Protein AF-0000000086681205 (afdb_homodimer)

InterPro domains:
  IPR000792 Transcription regulator LuxR, C-terminal [PF00196] (19-74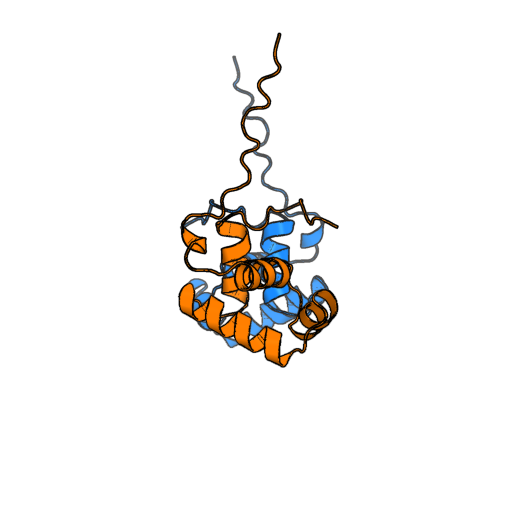)
  IPR000792 Transcription regulator LuxR, C-terminal [PR00038] (20-34)
  IPR000792 Transcription regulator LuxR, C-terminal [PR00038] (34-50)
  IPR000792 Transcription regulator LuxR, C-terminal [PR00038] (50-62)
  IPR000792 Transcription regulator LuxR, C-terminal [PS00622] (34-61)
  IPR000792 Transcription regulator LuxR, C-terminal [PS50043] (13-78)
  IPR000792 Transcription regulator LuxR, C-terminal [SM00421] (17-74)
  IPR000792 Transcription regulator LuxR, C-terminal [cd06170] (20-74)
  IPR016032 Signal transduction response regulator, C-terminal effector [SSF46894] (9-80)
  IPR036388 Winged helix-like DNA-binding domain superfamily [G3DSA:1.10.10.10] (11-82)

Organism: NCBI:txid175570

Foldseek 3Di:
DPPCPPPPVPLPQQPLQVVADPVLLVLLLVLLVVDDLCRVCVVVVHDSVVSVVSPVVSCVSNVHDDSVVSNVSCDVRPVDDPPCPPD/DPPCPPPPCPLPQQPLQVVADPVLLVLLLVLLVVDDLCRVCVVVVHDSVVSVVSPVVSCVSNVHDDSVVSNVSCDVRPVDDPPCPPD

Structure (mmCIF, N/CA/C/O backbone):
data_AF-0000000086681205-model_v1
#
loop_
_entity.id
_entity.type
_entity.pdbx_description
1 polymer 'HTH luxR-type domain-containing protein'
#
loop_
_atom_site.group_PDB
_atom_site.id
_atom_site.type_symbol
_atom_site.label_atom_id
_atom_site.label_alt_id
_atom_site.label_comp_id
_atom_site.label_asym_id
_atom_site.label_entity_id
_atom_site.label_seq_id
_atom_site.pdbx_PDB_ins_code
_atom_site.Cartn_x
_atom_site.Cartn_y
_atom_site.Cartn_z
_atom_site.occupancy
_atom_site.B_iso_or_equiv
_atom_site.auth_seq_id
_atom_site.auth_comp_id
_atom_site.auth_asym_id
_atom_site.auth_atom_id
_atom_site.pdbx_PDB_model_num
ATOM 1 N N . MET A 1 1 ? -36.656 26.75 1.679 1 37.28 1 MET A N 1
ATOM 2 C CA . MET A 1 1 ? -36.25 25.375 1.953 1 37.28 1 MET A CA 1
ATOM 3 C C . MET A 1 1 ? -34.75 25.219 1.805 1 37.28 1 MET A C 1
ATOM 5 O O . MET A 1 1 ? -34.219 25.172 0.687 1 37.28 1 MET A O 1
ATOM 9 N N . ARG A 1 2 ? -33.938 25.828 2.676 1 36.62 2 ARG A N 1
ATOM 10 C CA . ARG A 1 2 ? -32.469 26 2.643 1 36.62 2 ARG A CA 1
ATOM 11 C C . ARG A 1 2 ? -31.766 24.656 2.752 1 36.62 2 ARG A C 1
ATOM 13 O O . ARG A 1 2 ? -31.984 23.922 3.709 1 36.62 2 ARG A O 1
ATOM 20 N N . VAL A 1 3 ? -31.578 24.078 1.599 1 41.12 3 VAL A N 1
ATOM 21 C CA . VAL A 1 3 ? -30.781 22.844 1.523 1 41.12 3 VAL A CA 1
ATOM 22 C C . VAL A 1 3 ? -29.531 22.984 2.395 1 41.12 3 VAL A C 1
ATOM 24 O O . VAL A 1 3 ? -28.672 23.828 2.129 1 41.12 3 VAL A O 1
ATOM 27 N N . LEU A 1 4 ? -29.703 22.922 3.697 1 36.69 4 LEU A N 1
ATOM 28 C CA . LEU A 1 4 ? -28.547 22.859 4.598 1 36.69 4 LEU A CA 1
ATOM 29 C C . LEU A 1 4 ? -27.5 21.891 4.062 1 36.69 4 LEU A C 1
ATOM 31 O O . LEU A 1 4 ? -27.781 20.703 3.879 1 36.69 4 LEU A O 1
ATOM 35 N N . SER A 1 5 ? -26.859 22.297 2.973 1 39.12 5 SER A N 1
ATOM 36 C CA . SER A 1 5 ? -25.656 21.531 2.646 1 39.12 5 SER A CA 1
ATOM 37 C C . SER A 1 5 ? -24.906 21.141 3.908 1 39.12 5 SER A C 1
ATOM 39 O O . SER A 1 5 ? -24.5 21.984 4.699 1 39.12 5 SER A O 1
ATOM 41 N N . GLY A 1 6 ? -25.375 20.203 4.645 1 38.72 6 GLY A N 1
ATOM 42 C CA . GLY A 1 6 ? -24.609 19.719 5.781 1 38.72 6 GLY A CA 1
ATOM 43 C C . GLY A 1 6 ? -23.109 19.797 5.559 1 38.72 6 GLY A C 1
ATOM 44 O O . GLY A 1 6 ? -22.656 19.969 4.426 1 38.72 6 GLY A O 1
ATOM 45 N N . PRO A 1 7 ? -22.375 20.406 6.492 1 37.75 7 PRO A N 1
ATOM 46 C CA . PRO A 1 7 ? -20.922 20.531 6.352 1 37.75 7 PRO A CA 1
ATOM 47 C C . PRO A 1 7 ? -20.312 19.359 5.562 1 37.75 7 PRO A C 1
ATOM 49 O O . PRO A 1 7 ? -20.766 18.219 5.688 1 37.75 7 PRO A O 1
ATOM 52 N N . ARG A 1 8 ? -20.25 19.453 4.32 1 36.38 8 ARG A N 1
ATOM 53 C CA . ARG A 1 8 ? -19.359 18.531 3.643 1 36.38 8 ARG A CA 1
ATOM 54 C C . ARG A 1 8 ? -18.281 18 4.594 1 36.38 8 ARG A C 1
ATOM 56 O O . ARG A 1 8 ? -17.688 18.781 5.348 1 36.38 8 ARG A O 1
ATOM 63 N N . ARG A 1 9 ? -18.562 17 5.387 1 36.78 9 ARG A N 1
ATOM 64 C CA . ARG A 1 9 ? -17.5 16.344 6.152 1 36.78 9 ARG A CA 1
ATOM 65 C C . ARG A 1 9 ? -16.156 16.516 5.477 1 36.78 9 ARG A C 1
ATOM 67 O O . ARG A 1 9 ? -15.906 15.953 4.41 1 36.78 9 ARG A O 1
ATOM 74 N N . ARG A 1 10 ? -15.758 17.688 5.051 1 37.44 10 ARG A N 1
ATOM 75 C CA . ARG A 1 10 ? -14.32 17.781 4.805 1 37.44 10 ARG A CA 1
ATOM 76 C C . ARG A 1 10 ? -13.57 16.641 5.473 1 37.44 10 ARG A C 1
ATOM 78 O O . ARG A 1 10 ? -13.75 16.375 6.668 1 37.44 10 ARG A O 1
ATOM 85 N N . GLY A 1 11 ? -13.594 15.508 4.922 1 41.28 11 GLY A N 1
ATOM 86 C CA . GLY A 1 11 ? -12.914 14.352 5.496 1 41.28 11 GLY A CA 1
ATOM 87 C C . GLY A 1 11 ? -11.82 14.734 6.477 1 41.28 11 GLY A C 1
ATOM 88 O O . GLY A 1 11 ? -10.758 15.219 6.074 1 41.28 11 GLY A O 1
ATOM 89 N N . SER A 1 12 ? -12.117 15.445 7.422 1 46.88 12 SER A N 1
ATOM 90 C CA . SER A 1 12 ? -11.164 15.688 8.5 1 46.88 12 SER A CA 1
ATOM 91 C C . SER A 1 12 ? -10.109 14.594 8.562 1 46.88 12 SER A C 1
ATOM 93 O O . SER A 1 12 ? -10.438 13.406 8.516 1 46.88 12 SER A O 1
ATOM 95 N N . ALA A 1 13 ? -8.898 14.984 7.988 1 56.09 13 ALA A N 1
ATOM 96 C CA . ALA A 1 13 ? -7.82 14.031 8.219 1 56.09 13 ALA A CA 1
ATOM 97 C C . ALA A 1 13 ? -8.008 13.289 9.539 1 56.09 13 ALA A C 1
ATOM 99 O O . ALA A 1 13 ? -8.367 13.898 10.547 1 56.09 13 ALA A O 1
ATOM 100 N N . ALA A 1 14 ? -8.164 12.07 9.477 1 71.88 14 ALA A N 1
ATOM 101 C CA . ALA A 1 14 ? -8.219 11.219 10.664 1 71.88 14 ALA A CA 1
ATOM 102 C C . ALA A 1 14 ? -7.266 11.719 11.742 1 71.88 14 ALA A C 1
ATOM 104 O O . ALA A 1 14 ? -6.188 12.234 11.438 1 71.88 14 ALA A O 1
ATOM 105 N N . PRO A 1 15 ? -7.754 12.016 12.891 1 78.62 15 PRO A N 1
ATOM 106 C CA . PRO A 1 15 ? -6.871 12.422 13.984 1 78.62 15 PRO A CA 1
ATOM 107 C C . PRO A 1 15 ? -5.496 11.766 13.922 1 78.62 15 PRO A C 1
ATOM 109 O O . PRO A 1 15 ? -4.508 12.344 14.375 1 78.62 15 PRO A O 1
ATOM 112 N N . GLU A 1 16 ? -5.406 10.695 13.273 1 86.81 16 GLU A N 1
ATOM 113 C CA . GLU A 1 16 ? -4.164 9.945 13.141 1 86.81 16 GLU A CA 1
ATOM 114 C C . GLU A 1 16 ? -3.145 10.703 12.297 1 86.81 16 GLU A C 1
ATOM 116 O O . GLU A 1 16 ? -1.938 10.477 12.414 1 86.81 16 GLU A O 1
ATOM 121 N N . LEU A 1 17 ? -3.672 11.672 11.477 1 93.19 17 LEU A N 1
ATOM 122 C CA . LEU A 1 17 ? -2.764 12.383 10.578 1 93.19 17 LEU A CA 1
ATOM 123 C C . LEU A 1 17 ? -2.426 13.766 11.125 1 93.19 17 LEU A C 1
ATOM 125 O O . LEU A 1 17 ? -1.692 14.523 10.484 1 93.19 17 LEU A O 1
ATOM 129 N N . ALA A 1 18 ? -2.857 14.055 12.258 1 90.75 18 ALA A N 1
ATOM 130 C CA . ALA A 1 18 ? -2.711 15.367 12.883 1 90.75 18 ALA A CA 1
ATOM 131 C C . ALA A 1 18 ? -1.24 15.758 12.992 1 90.75 18 ALA A C 1
ATOM 133 O O . ALA A 1 18 ? -0.885 16.922 12.781 1 90.75 18 ALA A O 1
ATOM 134 N N . PRO A 1 19 ? -0.377 14.898 13.227 1 94.38 19 PRO A N 1
ATOM 135 C CA . PRO A 1 19 ? 1.033 15.266 13.375 1 94.38 19 PRO A CA 1
ATOM 136 C C . PRO A 1 19 ? 1.675 15.688 12.055 1 94.38 19 PRO A C 1
ATOM 138 O O . PRO A 1 19 ? 2.768 16.266 12.055 1 94.38 19 PRO A O 1
ATOM 141 N N . LEU A 1 20 ? 1.059 15.469 10.977 1 97 20 LEU A N 1
ATOM 142 C CA . LEU A 1 20 ? 1.678 15.719 9.68 1 97 20 LEU A CA 1
ATOM 143 C C . LEU A 1 20 ? 1.502 17.172 9.258 1 97 20 LEU A C 1
ATOM 145 O O . LEU A 1 20 ? 0.446 17.766 9.484 1 97 20 LEU A O 1
ATOM 149 N N . THR A 1 21 ? 2.533 17.703 8.609 1 96.75 21 THR A N 1
ATOM 150 C CA . THR A 1 21 ? 2.408 19 7.938 1 96.75 21 THR A CA 1
ATOM 151 C C . THR A 1 21 ? 1.584 18.859 6.66 1 96.75 21 THR A C 1
ATOM 153 O O . THR A 1 21 ? 1.262 17.75 6.234 1 96.75 21 THR A O 1
ATOM 156 N N . ALA A 1 22 ? 1.315 20 6.074 1 95.88 22 ALA A N 1
ATOM 157 C CA . ALA A 1 22 ? 0.572 20 4.816 1 95.88 22 ALA A CA 1
ATOM 158 C C . ALA A 1 22 ? 1.343 19.281 3.719 1 95.88 22 ALA A C 1
ATOM 160 O O . ALA A 1 22 ? 0.76 18.516 2.943 1 95.88 22 ALA A O 1
ATOM 161 N N . ARG A 1 23 ? 2.635 19.484 3.654 1 97.19 23 ARG A N 1
ATOM 162 C CA . ARG A 1 23 ? 3.463 18.859 2.629 1 97.19 23 ARG A CA 1
ATOM 163 C C . ARG A 1 23 ? 3.566 17.359 2.852 1 97.19 23 ARG A C 1
ATOM 165 O O . ARG A 1 23 ? 3.523 16.578 1.896 1 97.19 23 ARG A O 1
ATOM 172 N N . GLU A 1 24 ? 3.729 16.938 4.07 1 97.56 24 GLU A N 1
ATOM 173 C CA . GLU A 1 24 ? 3.789 15.516 4.406 1 97.56 24 GLU A CA 1
ATOM 174 C C . GLU A 1 24 ? 2.48 14.812 4.062 1 97.56 24 GLU A C 1
ATOM 176 O O . GLU A 1 24 ? 2.49 13.68 3.578 1 97.56 24 GLU A O 1
ATOM 181 N N . THR A 1 25 ? 1.405 15.484 4.348 1 97 25 THR A N 1
ATOM 182 C CA . THR A 1 25 ? 0.099 14.938 4 1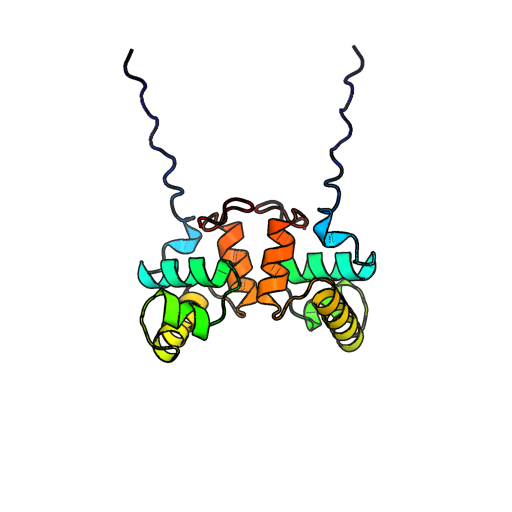 97 25 THR A CA 1
ATOM 183 C C . THR A 1 25 ? -0.034 14.781 2.488 1 97 25 THR A C 1
ATOM 185 O O . THR A 1 25 ? -0.557 13.773 2.008 1 97 25 THR A O 1
ATOM 188 N N . GLU A 1 26 ? 0.407 15.766 1.803 1 96.69 26 GLU A N 1
ATOM 189 C CA . GLU A 1 26 ? 0.401 15.703 0.344 1 96.69 26 GLU A CA 1
ATOM 190 C C . GLU A 1 26 ? 1.24 14.531 -0.164 1 96.69 26 GLU A C 1
ATOM 192 O O . GLU A 1 26 ? 0.82 13.805 -1.067 1 96.69 26 GLU A O 1
ATOM 197 N N . ILE A 1 27 ? 2.404 14.352 0.396 1 98 27 ILE A N 1
ATOM 198 C CA . ILE A 1 27 ? 3.291 13.25 0.021 1 98 27 ILE A CA 1
ATOM 199 C C . ILE A 1 27 ? 2.613 11.914 0.316 1 98 27 ILE A C 1
ATOM 201 O O . ILE A 1 27 ? 2.66 10.992 -0.502 1 98 27 ILE A O 1
ATOM 205 N N . LEU A 1 28 ? 2.006 11.836 1.482 1 97.5 28 LEU A N 1
ATOM 206 C CA . LEU A 1 28 ? 1.318 10.602 1.851 1 97.5 28 LEU A CA 1
ATOM 207 C C . LEU A 1 28 ? 0.211 10.281 0.853 1 97.5 28 LEU A C 1
ATOM 209 O O . LEU A 1 28 ? 0.032 9.125 0.473 1 97.5 28 LEU A O 1
ATOM 213 N N . ARG A 1 29 ? -0.504 11.281 0.44 1 96.56 29 ARG A N 1
ATOM 214 C CA . ARG A 1 29 ? -1.572 11.086 -0.535 1 96.56 29 ARG A CA 1
ATOM 215 C C . ARG A 1 29 ? -1.025 10.523 -1.844 1 96.56 29 ARG A C 1
ATOM 217 O O . ARG A 1 29 ? -1.585 9.578 -2.402 1 96.56 29 ARG A O 1
ATOM 224 N N . LEU A 1 30 ? 0.03 11.055 -2.314 1 96.62 30 LEU A N 1
ATOM 225 C CA . LEU A 1 30 ? 0.625 10.617 -3.572 1 96.62 30 LEU A CA 1
ATOM 226 C C . LEU A 1 30 ? 1.25 9.234 -3.426 1 96.62 30 LEU A C 1
ATOM 228 O O . LEU A 1 30 ? 1.104 8.383 -4.309 1 96.62 30 LEU A O 1
ATOM 232 N N . VAL A 1 31 ? 1.909 8.969 -2.336 1 96.12 31 VAL A N 1
ATOM 233 C CA . VAL A 1 31 ? 2.455 7.652 -2.035 1 96.12 31 VAL A CA 1
ATOM 234 C C . VAL A 1 31 ? 1.329 6.621 -2.002 1 96.12 31 VAL A C 1
ATOM 236 O O . VAL A 1 31 ? 1.488 5.5 -2.494 1 96.12 31 VAL A O 1
ATOM 239 N N . GLY A 1 32 ? 0.264 7.039 -1.428 1 95.62 32 GLY A N 1
ATOM 240 C CA . GLY A 1 32 ? -0.896 6.176 -1.274 1 95.62 32 GLY A CA 1
ATOM 241 C C . GLY A 1 32 ? -1.451 5.684 -2.596 1 95.62 32 GLY A C 1
ATOM 242 O O . GLY A 1 32 ? -2.193 4.699 -2.637 1 95.62 32 GLY A O 1
ATOM 243 N N . THR A 1 33 ? -1.106 6.383 -3.582 1 92.88 33 THR A N 1
ATOM 244 C CA . THR A 1 33 ? -1.582 5.957 -4.895 1 92.88 33 THR A CA 1
ATOM 245 C C . THR A 1 33 ? -0.558 5.055 -5.574 1 92.88 33 THR A C 1
ATOM 247 O O . THR A 1 33 ? -0.703 4.719 -6.754 1 92.88 33 THR A O 1
ATOM 250 N N . GLY A 1 34 ? 0.475 4.715 -4.875 1 95.81 34 GLY A N 1
ATOM 251 C CA . GLY A 1 34 ? 1.446 3.738 -5.344 1 95.81 34 GLY A CA 1
ATOM 252 C C . GLY A 1 34 ? 2.551 4.352 -6.184 1 95.81 34 GLY A C 1
ATOM 253 O O . GLY A 1 34 ? 3.318 3.635 -6.828 1 95.81 34 GLY A O 1
ATOM 254 N N . ARG A 1 35 ? 2.713 5.613 -6.195 1 96.06 35 ARG A N 1
ATOM 255 C CA . ARG A 1 35 ? 3.707 6.297 -7.02 1 96.06 35 ARG A CA 1
ATOM 256 C C . ARG A 1 35 ? 5.098 6.191 -6.395 1 96.06 35 ARG A C 1
ATOM 258 O O . ARG A 1 35 ? 5.238 6.223 -5.172 1 96.06 35 ARG A O 1
ATOM 265 N N . SER A 1 36 ? 6.082 6.148 -7.254 1 97.06 36 SER A N 1
ATOM 266 C CA . SER A 1 36 ? 7.469 6.137 -6.801 1 97.06 36 SER A CA 1
ATOM 267 C C . SER A 1 36 ? 7.918 7.523 -6.352 1 97.06 36 SER A C 1
ATOM 269 O O . SER A 1 36 ? 7.25 8.516 -6.637 1 97.06 36 SER A O 1
ATOM 271 N N . ASN A 1 37 ? 9.07 7.535 -5.668 1 97.75 37 ASN A N 1
ATOM 272 C CA . ASN A 1 37 ? 9.625 8.828 -5.285 1 97.75 37 ASN A CA 1
ATOM 273 C C . ASN A 1 37 ? 9.891 9.711 -6.504 1 97.75 37 ASN A C 1
ATOM 275 O O . ASN A 1 37 ? 9.656 10.922 -6.461 1 97.75 37 ASN A O 1
ATOM 279 N N . ALA A 1 38 ? 10.375 9.117 -7.543 1 98 38 ALA A N 1
ATOM 280 C CA . ALA A 1 38 ? 10.656 9.859 -8.773 1 98 38 ALA A CA 1
ATOM 281 C C . ALA A 1 38 ? 9.383 10.445 -9.367 1 98 38 ALA A C 1
ATOM 283 O O . ALA A 1 38 ? 9.359 11.609 -9.773 1 98 38 ALA A O 1
ATOM 284 N N . ALA A 1 39 ? 8.375 9.695 -9.43 1 97.88 39 ALA A N 1
ATOM 285 C CA . ALA A 1 39 ? 7.086 10.148 -9.953 1 97.88 39 ALA A CA 1
ATOM 286 C C . ALA A 1 39 ? 6.516 11.281 -9.102 1 97.88 39 ALA A C 1
ATOM 288 O O . ALA A 1 39 ? 6 12.266 -9.633 1 97.88 39 ALA A O 1
ATOM 289 N N . ILE A 1 40 ? 6.613 11.125 -7.82 1 98.12 40 ILE A N 1
ATOM 290 C CA . ILE A 1 40 ? 6.113 12.133 -6.895 1 98.12 40 ILE A CA 1
ATOM 291 C C . ILE A 1 40 ? 6.902 13.43 -7.07 1 98.12 40 ILE A C 1
ATOM 293 O O . ILE A 1 40 ? 6.324 14.523 -7.098 1 98.12 40 ILE A O 1
ATOM 297 N N . ALA A 1 41 ? 8.195 13.234 -7.176 1 98.75 41 ALA A N 1
ATOM 298 C CA . ALA A 1 41 ? 9.062 14.391 -7.383 1 98.75 41 ALA A CA 1
ATOM 299 C C . ALA A 1 41 ? 8.633 15.18 -8.617 1 98.75 41 ALA A C 1
ATOM 301 O O . ALA A 1 41 ? 8.555 16.406 -8.578 1 98.75 41 ALA A O 1
ATOM 302 N N . ARG A 1 42 ? 8.328 14.539 -9.648 1 98.38 42 ARG A N 1
ATOM 303 C CA . ARG A 1 42 ? 7.879 15.172 -10.883 1 98.38 42 ARG A CA 1
ATOM 304 C C . ARG A 1 42 ? 6.539 15.867 -10.688 1 98.38 42 ARG A C 1
ATOM 306 O O . ARG A 1 42 ? 6.34 16.984 -11.164 1 98.38 42 ARG A O 1
ATOM 313 N N . THR A 1 43 ? 5.688 15.25 -9.961 1 97.44 43 THR A N 1
ATOM 314 C CA . THR A 1 43 ? 4.348 15.773 -9.727 1 97.44 43 THR A CA 1
ATOM 315 C C . THR A 1 43 ? 4.41 17.062 -8.914 1 97.44 43 THR A C 1
ATOM 317 O O . THR A 1 43 ? 3.654 18 -9.18 1 97.44 43 THR A O 1
ATOM 320 N N . LEU A 1 44 ? 5.277 17.125 -7.953 1 97.75 44 LEU A N 1
ATOM 321 C CA . LEU A 1 44 ? 5.336 18.234 -7.012 1 97.75 44 LEU A CA 1
ATOM 322 C C . LEU A 1 44 ? 6.383 19.25 -7.445 1 97.75 44 LEU A C 1
ATOM 324 O O . LEU A 1 44 ? 6.543 20.297 -6.805 1 97.75 44 LEU A O 1
ATOM 328 N N . PHE A 1 45 ? 7.105 18.953 -8.516 1 98.38 45 PHE A N 1
ATOM 329 C CA . PHE A 1 45 ? 8.156 19.812 -9.031 1 98.38 45 PHE A CA 1
ATOM 330 C C . PHE A 1 45 ? 9.227 20.047 -7.973 1 98.38 45 PHE A C 1
ATOM 332 O O . PHE A 1 45 ? 9.602 21.188 -7.707 1 98.38 45 PHE A O 1
ATOM 339 N N . VAL A 1 46 ? 9.672 19.016 -7.312 1 98.44 46 VAL A N 1
ATOM 340 C CA . VAL A 1 46 ? 10.766 19 -6.348 1 98.44 46 VAL A CA 1
ATOM 341 C C . VAL A 1 46 ? 11.734 17.859 -6.676 1 98.44 46 VAL A C 1
ATOM 343 O O . VAL A 1 46 ? 11.508 17.109 -7.625 1 98.44 46 VAL A O 1
ATOM 346 N N . SER A 1 47 ? 12.82 17.844 -5.957 1 98.62 47 SER A N 1
ATOM 347 C CA . SER A 1 47 ? 13.789 16.766 -6.18 1 98.62 47 SER A CA 1
ATOM 348 C C . SER A 1 47 ? 13.352 15.484 -5.484 1 98.62 47 SER A C 1
ATOM 350 O O . SER A 1 47 ? 12.57 15.516 -4.527 1 98.62 47 SER A O 1
ATOM 352 N N . GLU A 1 48 ? 13.867 14.352 -5.949 1 98.5 48 GLU A N 1
ATOM 353 C CA . GLU A 1 48 ? 13.625 13.078 -5.277 1 98.5 48 GLU A CA 1
ATOM 354 C C . GLU A 1 48 ? 14.141 13.109 -3.84 1 98.5 48 GLU A C 1
ATOM 356 O O . GLU A 1 48 ? 13.555 12.484 -2.953 1 98.5 48 GLU A O 1
ATOM 361 N N . ALA A 1 49 ? 15.266 13.789 -3.668 1 98.44 49 ALA A N 1
ATOM 362 C CA . ALA A 1 49 ? 15.828 13.922 -2.326 1 98.44 49 ALA A CA 1
ATOM 363 C C . ALA A 1 49 ? 14.844 14.609 -1.382 1 98.44 49 ALA A C 1
ATOM 365 O O . ALA A 1 49 ? 14.719 14.219 -0.218 1 98.44 49 ALA A O 1
ATOM 366 N N . THR A 1 50 ? 14.211 15.586 -1.859 1 98.5 50 THR A N 1
ATOM 367 C CA . THR A 1 50 ? 13.203 16.281 -1.071 1 98.5 50 THR A CA 1
ATOM 368 C C . THR A 1 50 ? 12.047 15.352 -0.715 1 98.5 50 THR A C 1
ATOM 370 O O . THR A 1 50 ? 11.594 15.32 0.431 1 98.5 50 THR A O 1
ATOM 373 N N . VAL A 1 51 ? 11.633 14.648 -1.664 1 98.56 51 VAL A N 1
ATOM 374 C CA . VAL A 1 51 ? 10.555 13.695 -1.425 1 98.56 51 VAL A CA 1
ATOM 375 C C . VAL A 1 51 ? 10.984 12.695 -0.347 1 98.56 51 VAL A C 1
ATOM 377 O O . VAL A 1 51 ? 10.227 12.422 0.584 1 98.56 51 VAL A O 1
ATOM 380 N N . LYS A 1 52 ? 12.133 12.117 -0.469 1 98.25 52 LYS A N 1
ATOM 381 C CA . LYS A 1 52 ? 12.641 11.141 0.487 1 98.25 52 LYS A CA 1
ATOM 382 C C . LYS A 1 52 ? 12.672 11.711 1.9 1 98.25 52 LYS A C 1
ATOM 384 O O . LYS A 1 52 ? 12.336 11.023 2.865 1 98.25 52 LYS A O 1
ATOM 389 N N . THR A 1 53 ? 13.047 12.898 1.939 1 98.38 53 THR A N 1
ATOM 390 C CA . THR A 1 53 ? 13.109 13.562 3.236 1 98.38 53 THR A CA 1
ATOM 391 C C . THR A 1 53 ? 11.719 13.648 3.865 1 98.38 53 THR A C 1
ATOM 393 O O . THR A 1 53 ? 11.539 13.289 5.027 1 98.38 53 THR A O 1
ATOM 396 N N . HIS A 1 54 ? 10.734 14.148 3.143 1 98.5 54 HIS A N 1
ATOM 397 C CA . HIS A 1 54 ? 9.375 14.25 3.648 1 98.5 54 HIS A CA 1
ATOM 398 C C . HIS A 1 54 ? 8.812 12.875 4 1 98.5 54 HIS A C 1
ATOM 400 O O . HIS A 1 54 ? 8.117 12.719 5.004 1 98.5 54 HIS A O 1
ATOM 406 N N . LEU A 1 55 ? 9.109 11.961 3.15 1 98.06 55 LEU A N 1
ATOM 407 C CA . LEU A 1 55 ? 8.641 10.602 3.387 1 98.06 55 LEU A CA 1
ATOM 408 C C . LEU A 1 55 ? 9.219 10.047 4.684 1 98.06 55 LEU A C 1
ATOM 410 O O . LEU A 1 55 ? 8.492 9.461 5.488 1 98.06 55 LEU A O 1
ATOM 414 N N . THR A 1 56 ? 10.477 10.188 4.871 1 98.06 56 THR A N 1
ATOM 415 C CA . THR A 1 56 ? 11.125 9.734 6.09 1 98.06 56 THR A CA 1
ATOM 416 C C . THR A 1 56 ? 10.508 10.398 7.316 1 98.06 56 THR A C 1
ATOM 418 O O . THR A 1 56 ? 10.242 9.734 8.32 1 98.06 56 THR A O 1
ATOM 421 N N . ARG A 1 57 ? 10.289 11.641 7.273 1 98.38 57 ARG A N 1
ATOM 422 C CA . ARG A 1 57 ? 9.703 12.383 8.391 1 98.38 57 ARG A CA 1
ATOM 423 C C . ARG A 1 57 ? 8.289 11.891 8.688 1 98.38 57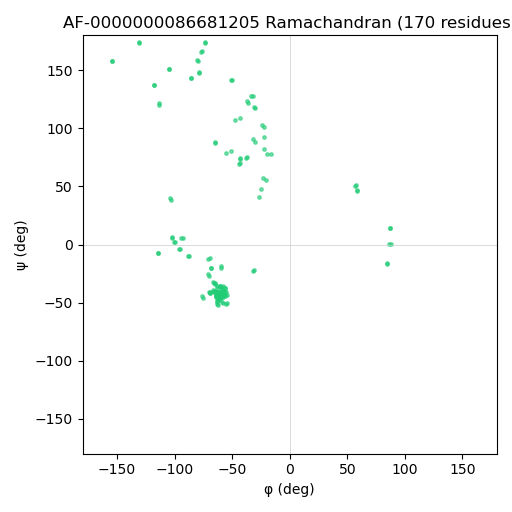 ARG A C 1
ATOM 425 O O . ARG A 1 57 ? 7.945 11.656 9.852 1 98.38 57 ARG A O 1
ATOM 432 N N . LEU A 1 58 ? 7.508 11.812 7.625 1 97.69 58 LEU A N 1
ATOM 433 C CA . LEU A 1 58 ? 6.129 11.391 7.855 1 97.69 58 LEU A CA 1
ATOM 434 C C . LEU A 1 58 ? 6.078 9.969 8.406 1 97.69 58 LEU A C 1
ATOM 436 O O . LEU A 1 58 ? 5.23 9.648 9.242 1 97.69 58 LEU A O 1
ATOM 440 N N . MET A 1 59 ? 6.965 9.125 7.957 1 97.38 59 MET A N 1
ATOM 441 C CA . MET A 1 59 ? 7.008 7.758 8.461 1 97.38 59 MET A CA 1
ATOM 442 C C . MET A 1 59 ? 7.395 7.73 9.93 1 97.38 59 MET A C 1
ATOM 444 O O . MET A 1 59 ? 6.824 6.965 10.711 1 97.38 59 MET A O 1
ATOM 448 N N . SER A 1 60 ? 8.289 8.516 10.266 1 97.94 60 SER A N 1
ATOM 449 C CA . SER A 1 60 ? 8.695 8.625 11.664 1 97.94 60 SER A CA 1
ATOM 450 C C . SER A 1 60 ? 7.547 9.148 12.531 1 97.94 60 SER A C 1
ATOM 452 O O . SER A 1 60 ? 7.258 8.586 13.586 1 97.94 60 SER A O 1
ATOM 454 N N . LYS A 1 61 ? 6.871 10.125 12.047 1 97.69 61 LYS A N 1
ATOM 455 C CA . LYS A 1 61 ? 5.789 10.742 12.805 1 97.69 61 LYS A CA 1
ATOM 456 C C . LYS A 1 61 ? 4.625 9.773 13 1 97.69 61 LYS A C 1
ATOM 458 O O . LYS A 1 61 ? 3.939 9.82 14.023 1 97.69 61 LYS A O 1
ATOM 463 N N . LEU A 1 62 ? 4.441 8.945 12.047 1 97.19 62 LEU A N 1
ATOM 464 C CA . LEU A 1 62 ? 3.314 8.023 12.086 1 97.19 62 LEU A CA 1
ATOM 465 C C . LEU A 1 62 ? 3.762 6.637 12.547 1 97.19 62 LEU A C 1
ATOM 467 O O . LEU A 1 62 ? 2.963 5.695 12.562 1 97.19 62 LEU A O 1
ATOM 471 N N . ASP A 1 63 ? 4.988 6.449 12.867 1 96.94 63 ASP A N 1
ATOM 472 C CA . ASP A 1 63 ? 5.586 5.203 13.328 1 96.94 63 ASP A CA 1
ATOM 473 C C . ASP A 1 63 ? 5.375 4.078 12.32 1 96.94 63 ASP A C 1
ATOM 475 O O . ASP A 1 63 ? 4.895 3 12.672 1 96.94 63 ASP A O 1
ATOM 479 N N . LEU A 1 64 ? 5.711 4.395 11.133 1 97.06 64 LEU A N 1
ATOM 480 C CA . LEU A 1 64 ? 5.629 3.426 10.039 1 97.06 64 LEU A CA 1
ATOM 481 C C . LEU A 1 64 ? 7.012 2.91 9.664 1 97.06 64 LEU A C 1
ATOM 483 O O . LEU A 1 64 ? 7.992 3.66 9.703 1 97.06 64 LEU A O 1
ATOM 487 N N . SER A 1 65 ? 6.961 1.673 9.172 1 95.69 65 SER A N 1
ATOM 488 C CA . SER A 1 65 ? 8.258 1.047 8.922 1 95.69 65 SER A CA 1
ATOM 489 C C . SER A 1 65 ? 8.469 0.8 7.434 1 95.69 65 SER A C 1
ATOM 491 O O . SER A 1 65 ? 9.555 0.394 7.016 1 95.69 65 SER A O 1
ATOM 493 N N . SER A 1 66 ? 7.441 1.018 6.605 1 96 66 SER A N 1
ATOM 494 C CA . SER A 1 66 ? 7.59 0.709 5.184 1 96 66 SER A CA 1
ATOM 495 C C . SER A 1 66 ? 6.648 1.557 4.336 1 96 66 SER A C 1
ATOM 497 O O . SER A 1 66 ? 5.66 2.092 4.84 1 96 66 SER A O 1
ATOM 499 N N . ARG A 1 67 ? 7.02 1.674 3.107 1 95.81 67 ARG A N 1
ATOM 500 C CA . ARG A 1 67 ? 6.184 2.385 2.145 1 95.81 67 ARG A CA 1
ATOM 501 C C . ARG A 1 67 ? 4.816 1.722 2.012 1 95.81 67 ARG A C 1
ATOM 503 O O . ARG A 1 67 ? 3.807 2.404 1.843 1 95.81 67 ARG A O 1
ATOM 510 N N . ALA A 1 68 ? 4.773 0.404 2.098 1 96.81 68 ALA A N 1
ATOM 511 C CA . ALA A 1 68 ? 3.508 -0.32 2.059 1 96.81 68 ALA A CA 1
ATOM 512 C C . ALA A 1 68 ? 2.594 0.114 3.201 1 96.81 68 ALA A C 1
ATOM 514 O O . ALA A 1 68 ? 1.394 0.316 3.004 1 96.81 68 ALA A O 1
ATOM 515 N N . GLN A 1 69 ? 3.182 0.249 4.32 1 97.12 69 GLN A N 1
ATOM 516 C CA . GLN A 1 69 ? 2.408 0.696 5.473 1 97.12 69 GLN A CA 1
ATOM 517 C C . GLN A 1 69 ? 1.892 2.117 5.273 1 97.12 69 GLN A C 1
ATOM 519 O O . GLN A 1 69 ? 0.8 2.459 5.734 1 97.12 69 GLN A O 1
ATOM 524 N N . ALA A 1 70 ? 2.676 2.914 4.594 1 97.5 70 ALA A N 1
ATOM 525 C CA . ALA A 1 70 ? 2.221 4.266 4.277 1 97.5 70 ALA A CA 1
ATOM 526 C C . ALA A 1 70 ? 0.971 4.234 3.4 1 97.5 70 ALA A C 1
ATOM 528 O O . ALA A 1 70 ? 0.031 5 3.621 1 97.5 70 ALA A O 1
ATOM 529 N N . VAL A 1 71 ? 0.962 3.395 2.414 1 97.44 71 VAL A N 1
ATOM 530 C CA . VAL A 1 71 ? -0.208 3.248 1.555 1 97.44 71 VAL A CA 1
ATOM 531 C C . VAL A 1 71 ? -1.408 2.803 2.387 1 97.44 71 VAL A C 1
ATOM 533 O O . VAL A 1 71 ? -2.498 3.367 2.266 1 97.44 71 VAL A O 1
ATOM 536 N N . VAL A 1 72 ? -1.218 1.846 3.223 1 96.62 72 VAL A N 1
ATOM 537 C CA . VAL A 1 72 ? -2.279 1.362 4.098 1 96.62 72 VAL A CA 1
ATOM 538 C C . VAL A 1 72 ? -2.85 2.523 4.91 1 96.62 72 VAL A C 1
ATOM 540 O O . VAL A 1 72 ? -4.066 2.709 4.973 1 96.62 72 VAL A O 1
ATOM 543 N N . THR A 1 73 ? -1.99 3.23 5.52 1 96.56 73 THR A N 1
ATOM 544 C CA . THR A 1 73 ? -2.381 4.355 6.359 1 96.56 73 THR A CA 1
ATOM 545 C C . THR A 1 73 ? -3.223 5.355 5.57 1 96.56 73 THR A C 1
ATOM 547 O O . THR A 1 73 ? -4.227 5.863 6.07 1 96.56 73 THR A O 1
ATOM 550 N N . ALA A 1 74 ? -2.785 5.656 4.316 1 96.44 74 ALA A N 1
ATOM 551 C CA . ALA A 1 74 ? -3.512 6.609 3.48 1 96.44 74 ALA A CA 1
ATOM 552 C C . ALA A 1 74 ? -4.957 6.164 3.271 1 96.44 74 ALA A C 1
ATOM 554 O O . ALA A 1 74 ? -5.879 6.98 3.334 1 96.44 74 ALA A O 1
ATOM 555 N N . TYR A 1 75 ? -5.191 4.906 3.064 1 94.38 75 TYR A N 1
ATOM 556 C CA . TYR A 1 75 ? -6.535 4.379 2.863 1 94.38 75 TYR A CA 1
ATOM 557 C C . TYR A 1 75 ? -7.301 4.316 4.18 1 94.38 75 TYR A C 1
ATOM 559 O O . TYR A 1 75 ? -8.453 4.75 4.258 1 94.38 75 TYR A O 1
ATOM 567 N N . GLU A 1 76 ? -6.66 3.811 5.203 1 94.06 76 GLU A N 1
ATOM 568 C CA . GLU A 1 76 ? -7.328 3.529 6.473 1 94.06 76 GLU A CA 1
ATOM 569 C C . GLU A 1 76 ? -7.715 4.816 7.191 1 94.06 76 GLU A C 1
ATOM 571 O O . GLU A 1 76 ? -8.688 4.844 7.953 1 94.06 76 GLU A O 1
ATOM 576 N N . THR A 1 77 ? -7.012 5.855 6.941 1 94.25 77 THR A N 1
ATOM 577 C CA . THR A 1 77 ? -7.34 7.137 7.559 1 94.25 77 THR A CA 1
ATOM 578 C C . THR A 1 77 ? -8.367 7.895 6.723 1 94.25 77 THR A C 1
ATOM 580 O O . THR A 1 77 ? -8.852 8.945 7.137 1 94.25 77 THR A O 1
ATOM 583 N N . GLY A 1 78 ? -8.617 7.355 5.484 1 93.31 78 GLY A N 1
ATOM 584 C CA . GLY A 1 78 ? -9.578 8.008 4.613 1 93.31 78 GLY A CA 1
ATOM 585 C C . GLY A 1 78 ? -8.969 9.094 3.752 1 93.31 78 GLY A C 1
ATOM 586 O O . GLY A 1 78 ? -9.68 9.789 3.027 1 93.31 78 GLY A O 1
ATOM 587 N N . LEU A 1 79 ? -7.672 9.266 3.918 1 93.88 79 LEU A N 1
ATOM 588 C CA . LEU A 1 79 ? -7.004 10.227 3.049 1 93.88 79 LEU A CA 1
ATOM 589 C C . LEU A 1 79 ? -7.227 9.883 1.58 1 93.88 79 LEU A C 1
ATOM 591 O O . LEU A 1 79 ? -7.328 10.773 0.735 1 93.88 79 LEU A O 1
ATOM 595 N N . ILE A 1 80 ? -7.219 8.688 1.342 1 93.75 80 ILE A N 1
ATOM 596 C CA . ILE A 1 80 ? -7.582 8.164 0.029 1 93.75 80 ILE A CA 1
ATOM 597 C C . ILE A 1 80 ? -8.82 7.277 0.15 1 93.75 80 ILE A C 1
ATOM 599 O O . ILE A 1 80 ? -8.938 6.48 1.084 1 93.75 80 ILE A O 1
ATOM 603 N N . VAL A 1 81 ? -9.656 7.445 -0.728 1 92.56 81 VAL A N 1
ATOM 604 C CA . VAL A 1 81 ? -10.875 6.652 -0.778 1 92.56 81 VAL A CA 1
ATOM 605 C C . VAL A 1 81 ? -10.859 5.758 -2.014 1 92.56 81 VAL A C 1
ATOM 607 O O . VAL A 1 81 ? -10.734 6.246 -3.141 1 92.56 81 VAL A O 1
ATOM 610 N N . PRO A 1 82 ? -10.961 4.414 -1.735 1 91.75 82 PRO A N 1
ATOM 611 C CA . PRO A 1 82 ? -10.961 3.525 -2.898 1 91.75 82 PRO A CA 1
ATOM 612 C C . PRO A 1 82 ? -11.977 3.941 -3.959 1 91.75 82 PRO A C 1
ATOM 614 O O . PRO A 1 82 ? -13.094 4.352 -3.625 1 91.75 82 PRO A O 1
ATOM 617 N N . GLY A 1 83 ? -11.555 3.789 -5.191 1 89.12 83 GLY A N 1
ATOM 618 C CA . GLY A 1 83 ? -12.453 4.105 -6.289 1 89.12 83 GLY A CA 1
ATOM 619 C C . GLY A 1 83 ? -12.461 5.578 -6.648 1 89.12 83 GLY A C 1
ATOM 620 O O . GLY A 1 83 ? -13.055 5.973 -7.652 1 89.12 83 GLY A O 1
ATOM 621 N N . ARG A 1 84 ? -11.953 6.422 -5.75 1 78.25 84 ARG A N 1
ATOM 622 C CA . ARG A 1 84 ? -11.977 7.859 -6.012 1 78.25 84 ARG A CA 1
ATOM 623 C C . ARG A 1 84 ? -10.602 8.359 -6.43 1 78.25 84 ARG A C 1
ATOM 625 O O . ARG A 1 84 ? -10.305 9.555 -6.312 1 78.25 84 ARG A O 1
ATOM 632 N N . ARG A 1 85 ? -9.953 7.586 -7.168 1 65.5 85 ARG A N 1
ATOM 633 C CA . ARG A 1 85 ? -8.641 8.047 -7.594 1 65.5 85 ARG A CA 1
ATOM 634 C C . ARG A 1 85 ? -8.711 9.453 -8.188 1 65.5 85 ARG A C 1
ATOM 636 O O . ARG A 1 85 ? -9.531 9.711 -9.07 1 65.5 85 ARG A O 1
ATOM 643 N N . ASP A 1 86 ? -8.75 10.438 -7.402 1 55.34 86 ASP A N 1
ATOM 644 C CA . ASP A 1 86 ? -8.797 11.781 -7.977 1 55.34 86 ASP A CA 1
ATOM 645 C C . ASP A 1 86 ? -7.75 11.945 -9.07 1 55.34 86 ASP A C 1
ATOM 647 O O . ASP A 1 86 ? -6.59 11.562 -8.891 1 55.34 86 ASP A O 1
ATOM 651 N N . ALA A 1 87 ? -8.07 11.992 -10.336 1 42.41 87 ALA A N 1
ATOM 652 C CA . ALA A 1 87 ? -7.227 12.328 -11.477 1 42.41 87 ALA A CA 1
ATOM 653 C C . ALA A 1 87 ? -6.164 13.352 -11.086 1 42.41 87 ALA A C 1
ATOM 655 O O . ALA A 1 87 ? -6.387 14.172 -10.195 1 42.41 87 ALA A O 1
ATOM 656 N N . MET B 1 1 ? -42.906 -14.789 4.648 1 36.69 1 MET B N 1
ATOM 657 C CA . MET B 1 1 ? -42.156 -13.602 4.273 1 36.69 1 MET B CA 1
ATOM 658 C C . MET B 1 1 ? -40.656 -13.906 4.211 1 36.69 1 MET B C 1
ATOM 660 O O . MET B 1 1 ? -40 -14.016 5.246 1 36.69 1 MET B O 1
ATOM 664 N N . ARG B 1 2 ? -40.156 -14.711 3.242 1 37 2 ARG B N 1
ATOM 665 C CA . ARG B 1 2 ? -38.844 -15.281 3.072 1 37 2 ARG B CA 1
ATOM 666 C C . ARG B 1 2 ? -37.812 -14.188 2.844 1 37 2 ARG B C 1
ATOM 668 O O . ARG B 1 2 ? -37.938 -13.391 1.912 1 37 2 ARG B O 1
ATOM 675 N N . VAL B 1 3 ? -37.281 -13.68 3.951 1 40.94 3 VAL B N 1
ATOM 676 C CA . VAL B 1 3 ? -36.188 -12.727 3.889 1 40.94 3 VAL B CA 1
ATOM 677 C C . VAL B 1 3 ? -35.156 -13.188 2.848 1 40.94 3 VAL B C 1
ATOM 679 O O . VAL B 1 3 ? -34.531 -14.227 3.01 1 40.94 3 VAL B O 1
ATOM 682 N N . LEU B 1 4 ? -35.469 -13.047 1.59 1 37.62 4 LEU B N 1
ATOM 683 C CA . LEU B 1 4 ? -34.5 -13.273 0.523 1 37.62 4 LEU B CA 1
ATOM 684 C C . LEU B 1 4 ? -33.156 -12.625 0.86 1 37.62 4 LEU B C 1
ATOM 686 O O . LEU B 1 4 ? -33.062 -11.406 1.043 1 37.62 4 LEU B O 1
ATOM 690 N N . SER B 1 5 ? -32.5 -13.227 1.882 1 39.72 5 SER B N 1
ATOM 691 C CA . SER B 1 5 ? -31.094 -12.82 2.016 1 39.72 5 SER B CA 1
ATOM 692 C C . SER B 1 5 ? -30.453 -12.617 0.651 1 39.72 5 SER B C 1
ATOM 694 O O . SER B 1 5 ? -30.391 -13.547 -0.158 1 39.72 5 SER B O 1
ATOM 696 N N . GLY B 1 6 ? -30.734 -11.57 -0.02 1 38.59 6 GLY B N 1
ATOM 697 C CA . GLY B 1 6 ? -30.016 -11.297 -1.255 1 38.59 6 GLY B CA 1
ATOM 698 C C . GLY B 1 6 ? -28.578 -11.766 -1.227 1 38.59 6 GLY B C 1
ATOM 699 O O . GLY B 1 6 ? -28.031 -12.055 -0.158 1 38.59 6 GLY B O 1
ATOM 700 N N . PRO B 1 7 ? -28.172 -12.547 -2.23 1 37.38 7 PRO B N 1
ATOM 701 C CA . PRO B 1 7 ? -26.797 -13.055 -2.27 1 37.38 7 PRO B CA 1
ATOM 702 C C . PRO B 1 7 ? -25.797 -12.094 -1.639 1 37.38 7 PRO B C 1
ATOM 704 O O . PRO B 1 7 ? -25.938 -10.875 -1.753 1 37.38 7 PRO B O 1
ATOM 707 N N . ARG B 1 8 ? -25.547 -12.211 -0.416 1 36.5 8 ARG B N 1
ATOM 708 C CA . ARG B 1 8 ? -24.375 -11.531 0.122 1 36.5 8 ARG B CA 1
ATOM 709 C C . ARG B 1 8 ? -23.359 -11.25 -0.976 1 36.5 8 ARG B C 1
ATOM 711 O O . ARG B 1 8 ? -23.156 -12.078 -1.868 1 36.5 8 ARG B O 1
ATOM 718 N N . ARG B 1 9 ? -23.406 -10.102 -1.601 1 36.38 9 ARG B N 1
ATOM 719 C CA . ARG B 1 9 ? -22.344 -9.664 -2.492 1 36.38 9 ARG B CA 1
ATOM 720 C C . ARG B 1 9 ? -21.016 -10.305 -2.104 1 36.38 9 ARG B C 1
ATOM 722 O O . ARG B 1 9 ? -20.391 -9.914 -1.11 1 36.38 9 ARG B O 1
ATOM 729 N N . ARG B 1 10 ? -20.953 -11.539 -1.747 1 38.16 10 ARG B N 1
ATOM 730 C CA . ARG B 1 10 ? -19.609 -12.094 -1.769 1 38.16 10 ARG B CA 1
ATOM 731 C C . ARG B 1 10 ? -18.672 -11.258 -2.643 1 38.16 10 ARG B C 1
ATOM 733 O O . ARG B 1 10 ? -18.984 -10.984 -3.803 1 38.16 10 ARG B O 1
ATOM 740 N N . GLY B 1 11 ? -18.203 -10.188 -2.199 1 41 11 GLY B N 1
ATOM 741 C CA . GLY B 1 11 ? -17.328 -9.289 -2.938 1 41 11 GLY B CA 1
ATOM 742 C C . GLY B 1 11 ? -16.578 -9.977 -4.066 1 41 11 GLY B C 1
ATOM 743 O O . GLY B 1 11 ? -15.648 -10.742 -3.824 1 41 11 GLY B O 1
ATOM 744 N N . SER B 1 12 ? -17.25 -10.547 -4.91 1 47.91 12 SER B N 1
ATOM 745 C CA . SER B 1 12 ? -16.609 -11.055 -6.125 1 47.91 12 SER B CA 1
ATOM 746 C C . SER B 1 12 ? -15.32 -10.305 -6.434 1 47.91 12 SER B C 1
ATOM 748 O O . SER B 1 12 ? -15.281 -9.078 -6.359 1 47.91 12 SER B O 1
ATOM 750 N N . ALA B 1 13 ? -14.219 -11.055 -6.086 1 56.56 13 ALA B N 1
ATOM 751 C CA . ALA B 1 13 ? -12.969 -10.453 -6.527 1 56.56 13 ALA B CA 1
ATOM 752 C C . ALA B 1 13 ? -13.164 -9.656 -7.82 1 56.56 13 ALA B C 1
ATOM 754 O O . ALA B 1 13 ? -13.867 -10.109 -8.727 1 56.56 13 ALA B O 1
ATOM 755 N N . ALA B 1 14 ? -12.93 -8.43 -7.766 1 72 14 ALA B N 1
ATOM 756 C CA . ALA B 1 14 ? -12.938 -7.574 -8.953 1 72 14 ALA B CA 1
ATOM 757 C C . ALA B 1 14 ? -12.367 -8.312 -10.164 1 72 14 ALA B C 1
ATOM 759 O O . ALA B 1 14 ? -11.461 -9.125 -10.031 1 72 14 ALA B O 1
ATOM 760 N N . PRO B 1 15 ? -13.117 -8.398 -11.219 1 78.81 15 PRO B N 1
ATOM 761 C CA . PRO B 1 15 ? -12.602 -9.023 -12.445 1 78.81 15 PRO B CA 1
ATOM 762 C C . PRO B 1 15 ? -11.102 -8.812 -12.625 1 78.81 15 PRO B C 1
ATOM 764 O O . PRO B 1 15 ? -10.43 -9.648 -13.234 1 78.81 15 PRO B O 1
ATOM 767 N N . GLU B 1 16 ? -10.586 -7.836 -12.023 1 87.19 16 GLU B N 1
ATOM 768 C CA . GLU B 1 16 ? -9.164 -7.508 -12.125 1 87.19 16 GLU B CA 1
ATOM 769 C C . GLU B 1 16 ? -8.305 -8.562 -11.445 1 87.19 16 GLU B C 1
ATOM 771 O O . GLU B 1 16 ? -7.125 -8.719 -11.766 1 87.19 16 GLU B O 1
ATOM 776 N N . LEU B 1 17 ? -8.953 -9.344 -10.516 1 93.12 17 LEU B N 1
ATOM 777 C CA . LEU B 1 17 ? -8.172 -10.32 -9.758 1 93.12 17 LEU B CA 1
ATOM 778 C C . LEU B 1 17 ? -8.383 -11.727 -10.312 1 93.12 17 LEU B C 1
ATOM 780 O O . LEU B 1 17 ? -7.824 -12.695 -9.789 1 93.12 17 LEU B O 1
ATOM 784 N N . ALA B 1 18 ? -9.055 -11.812 -11.359 1 90.62 18 ALA B N 1
ATOM 785 C CA . ALA B 1 18 ? -9.438 -13.094 -11.961 1 90.62 18 ALA B CA 1
ATOM 786 C C . ALA B 1 18 ? -8.203 -13.922 -12.297 1 90.62 18 ALA B C 1
ATOM 788 O O . ALA B 1 18 ? -8.195 -15.141 -12.109 1 90.62 18 ALA B O 1
ATOM 789 N N . PRO B 1 19 ? -7.168 -13.383 -12.719 1 94.38 19 PRO B N 1
ATOM 790 C CA . PRO B 1 19 ? -5.992 -14.172 -13.086 1 94.38 19 PRO B CA 1
ATOM 791 C C . PRO B 1 19 ? -5.301 -14.805 -11.883 1 94.38 19 PRO B C 1
ATOM 793 O O . PRO B 1 19 ? -4.457 -15.688 -12.039 1 94.38 19 PRO B O 1
ATOM 796 N N . LEU B 1 20 ? -5.621 -14.438 -10.719 1 97 20 LEU B N 1
ATOM 797 C CA . LEU B 1 20 ? -4.902 -14.891 -9.531 1 97 20 LEU B CA 1
ATOM 798 C C . LEU B 1 20 ? -5.449 -16.234 -9.047 1 97 20 LEU B C 1
ATOM 800 O O . LEU B 1 20 ? -6.66 -16.469 -9.086 1 97 20 LEU B O 1
ATOM 804 N N . THR B 1 21 ? -4.551 -17.062 -8.57 1 96.81 21 THR B N 1
ATOM 805 C CA . THR B 1 21 ? -4.957 -18.281 -7.859 1 96.81 21 THR B CA 1
ATOM 806 C C . THR B 1 21 ? -5.477 -17.938 -6.465 1 96.81 21 THR B C 1
ATOM 808 O O . THR B 1 21 ? -5.367 -16.781 -6.023 1 96.81 21 THR B O 1
ATOM 811 N N . ALA B 1 22 ? -5.977 -18.938 -5.801 1 95.94 22 ALA B N 1
ATOM 812 C CA . ALA B 1 22 ? -6.465 -18.75 -4.438 1 95.94 22 ALA B CA 1
ATOM 813 C C . ALA B 1 22 ? -5.336 -18.328 -3.502 1 95.94 22 ALA B C 1
ATOM 815 O O . ALA B 1 22 ? -5.516 -17.438 -2.662 1 95.94 22 ALA B O 1
ATOM 816 N N . ARG B 1 23 ? -4.188 -18.938 -3.668 1 97.12 23 ARG B N 1
ATOM 817 C CA . ARG B 1 23 ? -3.049 -18.625 -2.814 1 97.12 23 ARG B CA 1
ATOM 818 C C . ARG B 1 23 ? -2.525 -17.219 -3.09 1 97.12 23 ARG B C 1
ATOM 820 O O . ARG B 1 23 ? -2.17 -16.5 -2.162 1 97.12 23 ARG B O 1
ATOM 827 N N . GLU B 1 24 ? -2.445 -16.844 -4.332 1 97.56 24 GLU B N 1
ATOM 828 C CA . GLU B 1 24 ? -2.004 -15.508 -4.715 1 97.56 24 GLU B CA 1
ATOM 829 C C . GLU B 1 24 ? -2.949 -14.438 -4.172 1 97.56 24 GLU B C 1
ATOM 831 O O . GLU B 1 24 ? -2.506 -13.375 -3.729 1 97.56 24 GLU B O 1
ATOM 836 N N . THR B 1 25 ? -4.211 -14.727 -4.246 1 97 25 THR B N 1
ATOM 837 C CA . THR B 1 25 ? -5.203 -13.805 -3.697 1 97 25 THR B CA 1
ATOM 838 C C . THR B 1 25 ? -5.031 -13.656 -2.189 1 97 25 THR B C 1
ATOM 840 O O . THR B 1 25 ? -5.129 -12.555 -1.653 1 97 25 THR B O 1
ATOM 843 N N . GLU B 1 26 ? -4.809 -14.758 -1.566 1 96.75 26 GLU B N 1
ATOM 844 C CA . GLU B 1 26 ? -4.555 -14.734 -0.128 1 96.75 26 GLU B CA 1
ATOM 845 C C . GLU B 1 26 ? -3.322 -13.898 0.203 1 96.75 26 GLU B C 1
ATOM 847 O O . GLU B 1 26 ? -3.338 -13.102 1.146 1 96.75 26 GLU B O 1
ATOM 852 N N . ILE B 1 27 ? -2.264 -14.078 -0.553 1 98.06 27 ILE B N 1
ATOM 853 C CA . ILE B 1 27 ? -1.029 -13.328 -0.358 1 98.06 27 ILE B CA 1
ATOM 854 C C . ILE B 1 27 ? -1.293 -11.836 -0.571 1 98.06 27 ILE B C 1
ATOM 856 O O . ILE B 1 27 ? -0.827 -11 0.207 1 98.06 27 ILE B O 1
ATOM 860 N N . LEU B 1 28 ? -2.031 -11.531 -1.623 1 97.38 28 LEU B N 1
ATOM 861 C CA . LEU B 1 28 ? -2.35 -10.133 -1.908 1 97.38 28 LEU B CA 1
ATOM 862 C C . LEU B 1 28 ? -3.117 -9.508 -0.752 1 97.38 28 LEU B C 1
ATOM 864 O O . LEU B 1 28 ? -2.859 -8.359 -0.381 1 97.38 28 LEU B O 1
ATOM 868 N N . ARG B 1 29 ? -4.027 -10.234 -0.191 1 96.62 29 ARG B N 1
ATOM 869 C CA . ARG B 1 29 ? -4.809 -9.742 0.941 1 96.62 29 ARG B CA 1
ATOM 870 C C . ARG B 1 29 ? -3.904 -9.414 2.127 1 96.62 29 ARG B C 1
ATOM 872 O O . ARG B 1 29 ? -4.039 -8.352 2.742 1 96.62 29 ARG B O 1
ATOM 879 N N . LEU B 1 30 ? -3.016 -10.281 2.432 1 96.69 30 LEU B N 1
ATOM 880 C CA . LEU B 1 30 ? -2.115 -10.078 3.562 1 96.69 30 LEU B CA 1
ATOM 881 C C . LEU B 1 30 ? -1.127 -8.953 3.279 1 96.69 30 LEU B C 1
ATOM 883 O O . LEU B 1 30 ? -0.857 -8.125 4.148 1 96.69 30 LEU B O 1
ATOM 887 N N . VAL B 1 31 ? -0.605 -8.883 2.078 1 96.31 31 VAL B N 1
ATOM 888 C CA . VAL B 1 31 ? 0.265 -7.793 1.655 1 96.31 31 VAL B CA 1
ATOM 889 C C . VAL B 1 31 ? -0.475 -6.461 1.782 1 96.31 31 VAL B C 1
ATOM 891 O O . VAL B 1 31 ? 0.104 -5.461 2.213 1 96.31 31 VAL B O 1
ATOM 894 N N . GLY B 1 32 ? -1.695 -6.512 1.395 1 95.62 32 GLY B N 1
ATOM 895 C CA . GLY B 1 32 ? -2.537 -5.324 1.412 1 95.62 32 GLY B CA 1
ATOM 896 C C . GLY B 1 32 ? -2.689 -4.723 2.795 1 95.62 32 GLY B C 1
ATOM 897 O O . GLY B 1 32 ? -3.078 -3.561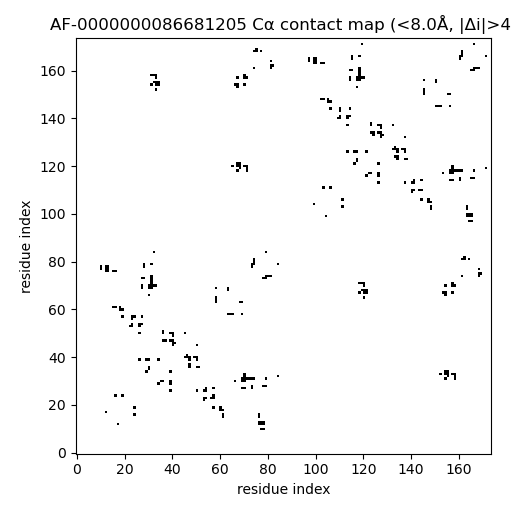 2.934 1 95.62 32 GLY B O 1
ATOM 898 N N . THR B 1 33 ? -2.389 -5.516 3.738 1 93 33 THR B N 1
ATOM 899 C CA . THR B 1 33 ? -2.492 -5.004 5.098 1 93 33 THR B CA 1
ATOM 900 C C . THR B 1 33 ? -1.143 -4.477 5.582 1 93 33 THR B C 1
ATOM 902 O O . THR B 1 33 ? -0.988 -4.133 6.754 1 93 33 THR B O 1
ATOM 905 N N . GLY B 1 34 ? -0.196 -4.453 4.707 1 95.81 34 GLY B N 1
ATOM 906 C CA . GLY B 1 34 ? 1.091 -3.836 4.988 1 95.81 34 GLY B CA 1
ATOM 907 C C . GLY B 1 34 ? 2.074 -4.781 5.652 1 95.81 34 GLY B C 1
ATOM 908 O O . GLY B 1 34 ? 3.121 -4.352 6.145 1 95.81 34 GLY B O 1
ATOM 909 N N . ARG B 1 35 ? 1.843 -6.031 5.664 1 96.19 35 ARG B N 1
ATOM 910 C CA . ARG B 1 35 ? 2.701 -7.008 6.328 1 96.19 35 ARG B CA 1
ATOM 911 C C . ARG B 1 35 ? 3.932 -7.32 5.48 1 96.19 35 ARG B C 1
ATOM 913 O O . ARG B 1 35 ? 3.852 -7.359 4.25 1 96.19 35 ARG B O 1
ATOM 920 N N . SER B 1 36 ? 5.02 -7.617 6.152 1 97.06 36 SER B N 1
ATOM 921 C CA . SER B 1 36 ? 6.246 -8.023 5.477 1 97.06 36 SER B CA 1
ATOM 922 C C . SER B 1 36 ? 6.164 -9.469 5 1 97.06 36 SER B C 1
ATOM 924 O O . SER B 1 36 ? 5.281 -10.219 5.426 1 97.06 36 SER B O 1
ATOM 926 N N . ASN B 1 37 ? 7.105 -9.812 4.129 1 97.81 37 ASN B N 1
ATOM 927 C CA . ASN B 1 37 ? 7.16 -11.203 3.689 1 97.81 37 ASN B CA 1
ATOM 928 C C . ASN B 1 37 ? 7.336 -12.156 4.867 1 97.81 37 ASN B C 1
ATOM 930 O O . ASN B 1 37 ? 6.738 -13.234 4.895 1 97.81 37 ASN B O 1
ATOM 934 N N . ALA B 1 38 ? 8.148 -11.781 5.812 1 98.06 38 ALA B N 1
ATOM 935 C CA . ALA B 1 38 ? 8.391 -12.609 6.992 1 98.06 38 ALA B CA 1
ATOM 936 C C . ALA B 1 38 ? 7.109 -12.789 7.805 1 98.06 38 ALA B C 1
ATOM 938 O O . ALA B 1 38 ? 6.797 -13.898 8.242 1 98.06 38 ALA B O 1
ATOM 939 N N . ALA B 1 39 ? 6.414 -11.758 8.023 1 97.94 39 ALA B N 1
ATOM 940 C CA . ALA B 1 39 ? 5.156 -11.805 8.766 1 97.94 39 ALA B CA 1
ATOM 941 C C . ALA B 1 39 ? 4.129 -12.672 8.055 1 97.94 39 ALA B C 1
ATOM 943 O O . ALA B 1 39 ? 3.426 -13.469 8.688 1 97.94 39 ALA B O 1
ATOM 944 N N . ILE B 1 40 ? 4.047 -12.523 6.785 1 98.12 40 ILE B N 1
ATOM 945 C CA . ILE B 1 40 ? 3.113 -13.305 5.984 1 98.12 40 ILE B CA 1
ATOM 946 C C . ILE B 1 40 ? 3.479 -14.789 6.059 1 98.12 40 ILE B C 1
ATOM 948 O O . ILE B 1 40 ? 2.604 -15.641 6.211 1 98.12 40 ILE B O 1
ATOM 952 N N . ALA B 1 41 ? 4.77 -15.008 5.922 1 98.75 41 ALA B N 1
ATOM 953 C CA . ALA B 1 41 ? 5.254 -16.391 6.016 1 98.75 41 ALA B CA 1
ATOM 954 C C . ALA B 1 41 ? 4.812 -17.031 7.32 1 98.75 41 ALA B C 1
ATOM 956 O O . ALA B 1 41 ? 4.344 -18.172 7.328 1 98.75 41 ALA B O 1
ATOM 957 N N . ARG B 1 42 ? 4.906 -16.359 8.391 1 98.44 42 ARG B N 1
ATOM 958 C CA . ARG B 1 42 ? 4.492 -16.859 9.703 1 98.44 42 ARG B CA 1
ATOM 959 C C . ARG B 1 42 ? 2.988 -17.094 9.742 1 98.44 42 ARG B C 1
ATOM 961 O O . ARG B 1 42 ? 2.533 -18.109 10.289 1 98.44 42 ARG B O 1
ATOM 968 N N . THR B 1 43 ? 2.258 -16.219 9.172 1 97.5 43 THR B N 1
ATOM 969 C CA . THR B 1 43 ? 0.801 -16.297 9.18 1 97.5 43 THR B CA 1
ATOM 970 C C . THR B 1 43 ? 0.32 -17.516 8.406 1 97.5 43 THR B C 1
ATOM 972 O O . THR B 1 43 ? -0.636 -18.188 8.812 1 97.5 43 THR B O 1
ATOM 975 N N . LEU B 1 44 ? 0.941 -17.812 7.297 1 97.75 44 LEU B N 1
ATOM 976 C CA . LEU B 1 44 ? 0.492 -18.859 6.398 1 97.75 44 LEU B CA 1
ATOM 977 C C . LEU B 1 44 ? 1.23 -20.172 6.68 1 97.75 44 LEU B C 1
ATOM 979 O O . LEU B 1 44 ? 0.952 -21.188 6.051 1 97.75 44 LEU B O 1
ATOM 983 N N . PHE B 1 45 ? 2.178 -20.141 7.609 1 98.44 45 PHE B N 1
ATOM 984 C CA . PHE B 1 45 ? 2.984 -21.297 7.969 1 98.44 45 PHE B CA 1
ATOM 985 C C . PHE B 1 45 ? 3.736 -21.828 6.754 1 98.44 45 PHE B C 1
ATOM 987 O O . PHE B 1 45 ? 3.691 -23.031 6.465 1 98.44 45 PHE B O 1
ATOM 994 N N . VAL B 1 46 ? 4.367 -20.953 5.98 1 98.44 46 VAL B N 1
ATOM 995 C CA . VAL B 1 46 ? 5.234 -21.266 4.848 1 98.44 46 VAL B CA 1
ATOM 996 C C . VAL B 1 46 ? 6.547 -20.484 4.98 1 98.44 46 VAL B C 1
ATOM 998 O O . VAL B 1 46 ? 6.734 -19.734 5.938 1 98.44 46 VAL B O 1
ATOM 1001 N N . SER B 1 47 ? 7.434 -20.766 4.09 1 98.62 47 SER B N 1
ATOM 1002 C CA . SER B 1 47 ? 8.711 -20.047 4.121 1 98.62 47 SER B CA 1
ATOM 1003 C C . SER B 1 47 ? 8.586 -18.672 3.467 1 98.62 47 SER B C 1
ATOM 1005 O O . SER B 1 47 ? 7.688 -18.438 2.656 1 98.62 47 SER B O 1
ATOM 1007 N N . GLU B 1 48 ? 9.508 -17.781 3.814 1 98.5 48 GLU B N 1
ATOM 1008 C CA . GLU B 1 48 ? 9.562 -16.484 3.156 1 98.5 48 GLU B CA 1
ATOM 1009 C C . GLU B 1 48 ? 9.805 -16.641 1.656 1 98.5 48 GLU B C 1
ATOM 1011 O O . GLU B 1 48 ? 9.305 -15.836 0.859 1 98.5 48 GLU B O 1
ATOM 1016 N N . ALA B 1 49 ? 10.609 -17.625 1.307 1 98.44 49 ALA B N 1
ATOM 1017 C CA . ALA B 1 49 ? 10.875 -17.891 -0.105 1 98.44 49 ALA B CA 1
ATOM 1018 C C . ALA B 1 49 ? 9.586 -18.219 -0.855 1 98.44 49 ALA B C 1
ATOM 1020 O O . ALA B 1 49 ? 9.391 -17.781 -1.993 1 98.44 49 ALA B O 1
ATOM 1021 N N . THR B 1 50 ? 8.773 -18.969 -0.249 1 98.5 50 THR B N 1
ATOM 1022 C CA . THR B 1 50 ? 7.484 -19.297 -0.841 1 98.5 50 THR B CA 1
ATOM 1023 C C . THR B 1 50 ? 6.637 -18.047 -1.031 1 98.5 50 THR B C 1
ATOM 1025 O O . THR B 1 50 ? 6.039 -17.844 -2.09 1 98.5 50 THR B O 1
ATOM 1028 N N . VAL B 1 51 ? 6.625 -17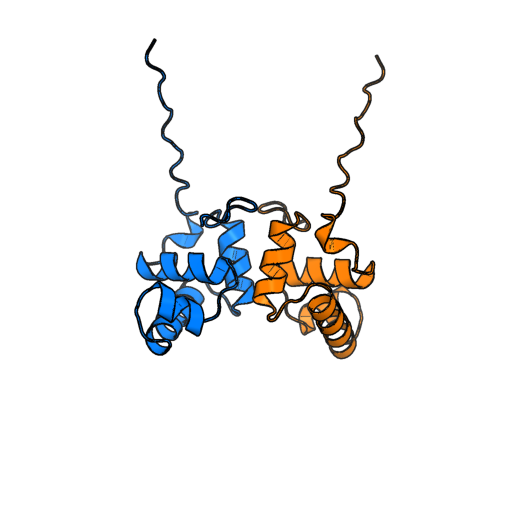.281 -0.036 1 98.56 51 VAL B N 1
ATOM 1029 C CA . VAL B 1 51 ? 5.879 -16.016 -0.123 1 98.56 51 VAL B CA 1
ATOM 1030 C C . VAL B 1 51 ? 6.406 -15.188 -1.285 1 98.56 51 VAL B C 1
ATOM 1032 O O . VAL B 1 51 ? 5.629 -14.664 -2.088 1 98.56 51 VAL B O 1
ATOM 1035 N N . LYS B 1 52 ? 7.68 -15 -1.36 1 98.25 52 LYS B N 1
ATOM 1036 C CA . LYS B 1 52 ? 8.305 -14.203 -2.414 1 98.25 52 LYS B CA 1
ATOM 1037 C C . LYS B 1 52 ? 7.918 -14.727 -3.797 1 98.25 52 LYS B C 1
ATOM 1039 O O . LYS B 1 52 ? 7.66 -13.938 -4.711 1 98.25 52 LYS B O 1
ATOM 1044 N N . THR B 1 53 ? 7.898 -15.961 -3.881 1 98.38 53 THR B N 1
ATOM 1045 C CA . THR B 1 53 ? 7.535 -16.578 -5.152 1 98.38 53 THR B CA 1
ATOM 1046 C C . THR B 1 53 ? 6.105 -16.203 -5.543 1 98.38 53 THR B C 1
ATOM 1048 O O . THR B 1 53 ? 5.855 -15.773 -6.668 1 98.38 53 THR B O 1
ATOM 1051 N N . HIS B 1 54 ? 5.16 -16.391 -4.656 1 98.5 54 HIS B N 1
ATOM 1052 C CA . HIS B 1 54 ? 3.766 -16.062 -4.926 1 98.5 54 HIS B CA 1
ATOM 1053 C C . HIS B 1 54 ? 3.609 -14.57 -5.219 1 98.5 54 HIS B C 1
ATOM 1055 O O . HIS B 1 54 ? 2.834 -14.18 -6.098 1 98.5 54 HIS B O 1
ATOM 1061 N N . LEU B 1 55 ? 4.309 -13.805 -4.445 1 98.06 55 LEU B N 1
ATOM 1062 C CA . LEU B 1 55 ? 4.246 -12.359 -4.641 1 98.06 55 LEU B CA 1
ATOM 1063 C C . LEU B 1 55 ? 4.746 -11.977 -6.031 1 98.06 55 LEU B C 1
ATOM 1065 O O . LEU B 1 55 ? 4.117 -11.18 -6.723 1 98.06 55 LEU B O 1
ATOM 1069 N N . THR B 1 56 ? 5.84 -12.508 -6.414 1 98.06 56 THR B N 1
ATOM 1070 C CA . THR B 1 56 ? 6.391 -12.242 -7.738 1 98.06 56 THR B CA 1
ATOM 1071 C C . THR B 1 56 ? 5.402 -12.648 -8.828 1 98.06 56 THR B C 1
ATOM 1073 O O . THR B 1 56 ? 5.195 -11.914 -9.797 1 98.06 56 THR B O 1
ATOM 1076 N N . ARG B 1 57 ? 4.824 -13.758 -8.719 1 98.38 57 ARG B N 1
ATOM 1077 C CA . ARG B 1 57 ? 3.867 -14.25 -9.703 1 98.38 57 ARG B CA 1
ATOM 1078 C C . ARG B 1 57 ? 2.645 -13.344 -9.781 1 98.38 57 ARG B C 1
ATOM 1080 O O . ARG B 1 57 ? 2.201 -12.984 -10.867 1 98.38 57 ARG B O 1
ATOM 1087 N N . LEU B 1 58 ? 2.123 -13.055 -8.602 1 97.69 58 LEU B N 1
ATOM 1088 C CA . LEU B 1 58 ? 0.923 -12.219 -8.609 1 97.69 58 LEU B CA 1
ATOM 1089 C C . LEU B 1 58 ? 1.226 -10.836 -9.188 1 97.69 58 LEU B C 1
ATOM 1091 O O . LEU B 1 58 ? 0.392 -10.258 -9.883 1 97.69 58 LEU B O 1
ATOM 1095 N N . MET B 1 59 ? 2.385 -10.305 -8.898 1 97.44 59 MET B N 1
ATOM 1096 C CA . MET B 1 59 ? 2.77 -9.008 -9.438 1 97.44 59 MET B CA 1
ATOM 1097 C C . MET B 1 59 ? 2.896 -9.062 -10.953 1 97.44 59 MET B C 1
ATOM 1099 O O . MET B 1 59 ? 2.473 -8.141 -11.656 1 97.44 59 MET B O 1
ATOM 1103 N N . SER B 1 60 ? 3.43 -10.086 -11.398 1 97.94 60 SER B N 1
ATOM 1104 C CA . SER B 1 60 ? 3.541 -10.281 -12.844 1 97.94 60 SER B CA 1
ATOM 1105 C C . SER B 1 60 ? 2.168 -10.398 -13.492 1 97.94 60 SER B C 1
ATOM 1107 O O . SER B 1 60 ? 1.896 -9.75 -14.5 1 97.94 60 SER B O 1
ATOM 1109 N N . LYS B 1 61 ? 1.312 -11.125 -12.906 1 97.75 61 LYS B N 1
ATOM 1110 C CA . LYS B 1 61 ? -0.022 -11.359 -13.453 1 97.75 61 LYS B CA 1
ATOM 1111 C C . LYS B 1 61 ? -0.841 -10.07 -13.477 1 97.75 61 LYS B C 1
ATOM 1113 O O . LYS B 1 61 ? -1.667 -9.867 -14.367 1 97.75 61 LYS B O 1
ATOM 1118 N N . LEU B 1 62 ? -0.595 -9.258 -12.531 1 97.25 62 LEU B N 1
ATOM 1119 C CA . LEU B 1 62 ? -1.366 -8.023 -12.414 1 97.25 62 LEU B CA 1
ATOM 1120 C C . LEU B 1 62 ? -0.589 -6.84 -12.977 1 97.25 62 LEU B C 1
ATOM 1122 O O . LEU B 1 62 ? -1.043 -5.695 -12.883 1 97.25 62 LEU B O 1
ATOM 1126 N N . ASP B 1 63 ? 0.556 -7.031 -13.492 1 96.88 63 ASP B N 1
ATOM 1127 C CA . ASP B 1 63 ? 1.429 -6.02 -14.086 1 96.88 63 ASP B CA 1
ATOM 1128 C C . ASP B 1 63 ? 1.746 -4.914 -13.086 1 96.88 63 ASP B C 1
ATOM 1130 O O . ASP B 1 63 ? 1.575 -3.729 -13.383 1 96.88 63 ASP B O 1
ATOM 1134 N N . LEU B 1 64 ? 2.178 -5.359 -11.945 1 97.06 64 LEU B N 1
ATOM 1135 C CA . LEU B 1 64 ? 2.582 -4.438 -10.883 1 97.06 64 LEU B CA 1
ATOM 1136 C C . LEU B 1 64 ? 4.102 -4.391 -10.758 1 97.06 64 LEU B C 1
ATOM 1138 O O . LEU B 1 64 ? 4.777 -5.41 -10.93 1 97.06 64 LEU B O 1
ATOM 1142 N N . SER B 1 65 ? 4.527 -3.207 -10.305 1 95.75 65 SER B N 1
ATOM 1143 C CA . SER B 1 65 ? 5.977 -3.021 -10.289 1 95.75 65 SER B CA 1
ATOM 1144 C C . SER B 1 65 ? 6.5 -2.889 -8.859 1 95.75 65 SER B C 1
ATOM 1146 O O . SER B 1 65 ? 7.711 -2.848 -8.641 1 95.75 65 SER B O 1
ATOM 1148 N N . SER B 1 66 ? 5.598 -2.809 -7.871 1 96.06 66 SER B N 1
ATOM 1149 C CA . SER B 1 66 ? 6.062 -2.596 -6.504 1 96.06 66 SER B CA 1
ATOM 1150 C C . SER B 1 66 ? 5.055 -3.131 -5.492 1 96.06 66 SER B C 1
ATOM 1152 O O . SER B 1 66 ? 3.879 -3.314 -5.812 1 96.06 66 SER B O 1
ATOM 1154 N N . ARG B 1 67 ? 5.574 -3.383 -4.348 1 95.94 67 ARG B N 1
ATOM 1155 C CA . ARG B 1 67 ? 4.73 -3.828 -3.244 1 95.94 67 ARG B CA 1
ATOM 1156 C C . ARG B 1 67 ? 3.678 -2.777 -2.9 1 95.94 67 ARG B C 1
ATOM 1158 O O . ARG B 1 67 ? 2.545 -3.117 -2.551 1 95.94 67 ARG B O 1
ATOM 1165 N N . ALA B 1 68 ? 4.027 -1.515 -2.998 1 96.69 68 ALA B N 1
ATOM 1166 C CA . ALA B 1 68 ? 3.066 -0.438 -2.77 1 96.69 68 ALA B CA 1
ATOM 1167 C C . ALA B 1 68 ? 1.889 -0.537 -3.732 1 96.69 68 ALA B C 1
ATOM 1169 O O . ALA B 1 68 ? 0.735 -0.364 -3.334 1 96.69 68 ALA B O 1
ATOM 1170 N N . GLN B 1 69 ? 2.221 -0.816 -4.93 1 97.06 69 GLN B N 1
ATOM 1171 C CA . GLN B 1 69 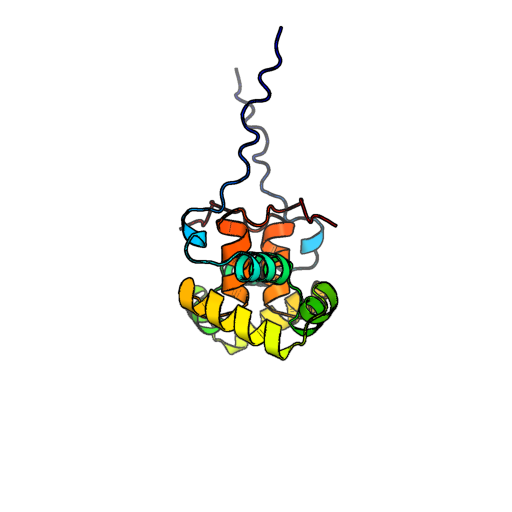? 1.167 -0.968 -5.926 1 97.06 69 GLN B CA 1
ATOM 1172 C C . GLN B 1 69 ? 0.276 -2.166 -5.609 1 97.06 69 GLN B C 1
ATOM 1174 O O . GLN B 1 69 ? -0.928 -2.139 -5.875 1 97.06 69 GLN B O 1
ATOM 1179 N N . ALA B 1 70 ? 0.876 -3.178 -5.043 1 97.56 70 ALA B N 1
ATOM 1180 C CA . ALA B 1 70 ? 0.081 -4.328 -4.625 1 97.56 70 ALA B CA 1
ATOM 1181 C C . ALA B 1 70 ? -0.936 -3.934 -3.557 1 97.56 70 ALA B C 1
ATOM 1183 O O . ALA B 1 70 ? -2.092 -4.363 -3.602 1 97.56 70 ALA B O 1
ATOM 1184 N N . VAL 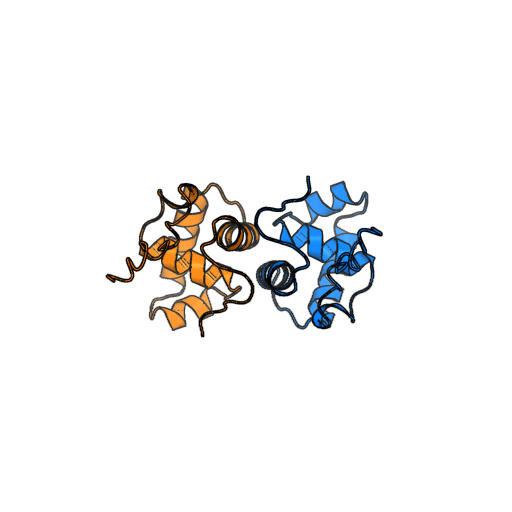B 1 71 ? -0.526 -3.164 -2.619 1 97.5 71 VAL B N 1
ATOM 1185 C CA . VAL B 1 71 ? -1.433 -2.686 -1.581 1 97.5 71 VAL B CA 1
ATOM 1186 C C . VAL B 1 71 ? -2.557 -1.866 -2.211 1 97.5 71 VAL B C 1
ATOM 1188 O O . VAL B 1 71 ? -3.732 -2.07 -1.899 1 97.5 71 VAL B O 1
ATOM 1191 N N . VAL B 1 72 ? -2.207 -0.971 -3.094 1 96.56 72 VAL B N 1
ATOM 1192 C CA . VAL B 1 72 ? -3.195 -0.159 -3.795 1 96.56 72 VAL B CA 1
ATOM 1193 C C . VAL B 1 72 ? -4.223 -1.064 -4.473 1 96.56 72 VAL B C 1
ATOM 1195 O O . VAL B 1 72 ? -5.43 -0.861 -4.328 1 96.56 72 VAL B O 1
ATOM 1198 N N . THR B 1 73 ? -3.744 -1.995 -5.188 1 96.5 73 THR B N 1
ATOM 1199 C CA . THR B 1 73 ? -4.602 -2.922 -5.922 1 96.5 73 THR B CA 1
ATOM 1200 C C . THR B 1 73 ? -5.566 -3.631 -4.977 1 96.5 73 THR B C 1
ATOM 1202 O O . THR B 1 73 ? -6.746 -3.789 -5.289 1 96.5 73 THR B O 1
ATOM 1205 N N . ALA B 1 74 ? -5.062 -4.078 -3.809 1 96.62 74 ALA B N 1
ATOM 1206 C CA . ALA B 1 74 ? -5.898 -4.777 -2.838 1 96.62 74 ALA B CA 1
ATOM 1207 C C . ALA B 1 74 ? -7.074 -3.908 -2.402 1 96.62 74 ALA B C 1
ATOM 1209 O O . ALA B 1 74 ? -8.203 -4.395 -2.283 1 96.62 74 ALA B O 1
ATOM 1210 N N . TYR B 1 75 ? -6.867 -2.613 -2.199 1 94.62 75 TYR B N 1
ATOM 1211 C CA . TYR B 1 75 ? -7.93 -1.7 -1.793 1 94.62 75 TYR B CA 1
ATOM 1212 C C . TYR B 1 75 ? -8.844 -1.367 -2.967 1 94.62 75 TYR B C 1
ATOM 1214 O O . TYR B 1 75 ? -10.07 -1.422 -2.846 1 94.62 75 TYR B O 1
ATOM 1222 N N . GLU B 1 76 ? -8.227 -1.101 -4.094 1 94.12 76 GLU B N 1
ATOM 1223 C CA . GLU B 1 76 ? -8.969 -0.595 -5.246 1 94.12 76 GLU B CA 1
ATOM 1224 C C . GLU B 1 76 ? -9.852 -1.682 -5.852 1 94.12 76 GLU B C 1
ATOM 1226 O O . GLU B 1 76 ? -10.891 -1.386 -6.449 1 94.12 76 GLU B O 1
ATOM 1231 N N . THR B 1 77 ? -9.484 -2.887 -5.664 1 94.31 77 THR B N 1
ATOM 1232 C CA . THR B 1 77 ? -10.289 -3.99 -6.184 1 94.31 77 THR B CA 1
ATOM 1233 C C . THR B 1 77 ? -11.352 -4.41 -5.168 1 94.31 77 THR B C 1
ATOM 1235 O O . THR B 1 77 ? -12.203 -5.25 -5.465 1 94.31 77 THR B O 1
ATOM 1238 N N . GLY B 1 78 ? -11.227 -3.848 -3.934 1 93.31 78 GLY B N 1
ATOM 1239 C CA . GLY B 1 78 ? -12.188 -4.188 -2.896 1 93.31 78 GLY B CA 1
ATOM 1240 C C . GLY B 1 78 ? -11.812 -5.438 -2.123 1 93.31 78 GLY B C 1
ATOM 1241 O O . GLY B 1 78 ? -12.578 -5.902 -1.273 1 93.31 78 GLY B O 1
ATOM 1242 N N . LEU B 1 79 ? -10.68 -6.012 -2.498 1 94 79 LEU B N 1
ATOM 1243 C CA . LEU B 1 79 ? -10.211 -7.156 -1.726 1 94 79 LEU B CA 1
ATOM 1244 C C . LEU B 1 79 ? -10.07 -6.793 -0.25 1 94 79 LEU B C 1
ATOM 1246 O O . LEU B 1 79 ? -10.305 -7.629 0.624 1 94 79 LEU B O 1
ATOM 1250 N N . ILE B 1 80 ? -9.656 -5.656 -0.047 1 94 80 ILE B N 1
ATOM 1251 C CA . ILE B 1 80 ? -9.617 -5.074 1.291 1 94 80 ILE B CA 1
ATOM 1252 C C . ILE B 1 80 ? -10.523 -3.846 1.347 1 94 80 ILE B C 1
ATOM 1254 O O . ILE B 1 80 ? -10.531 -3.033 0.42 1 94 80 ILE B O 1
ATOM 1258 N N . VAL B 1 81 ? -11.211 -3.771 2.354 1 92.56 81 VAL B N 1
ATOM 1259 C CA . VAL B 1 81 ? -12.109 -2.641 2.576 1 92.56 81 VAL B CA 1
ATOM 1260 C C . V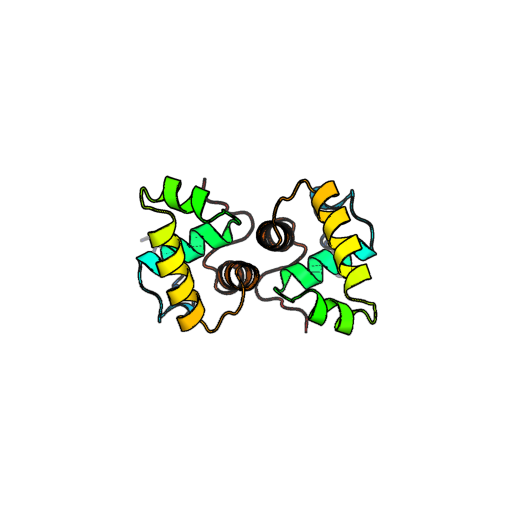AL B 1 81 ? -11.617 -1.821 3.768 1 92.56 81 VAL B C 1
ATOM 1262 O O . VAL B 1 81 ? -11.484 -2.344 4.875 1 92.56 81 VAL B O 1
ATOM 1265 N N . PRO B 1 82 ? -11.32 -0.51 3.465 1 91.56 82 PRO B N 1
ATOM 1266 C CA . PRO B 1 82 ? -10.859 0.308 4.586 1 91.56 82 PRO B CA 1
ATOM 1267 C C . PRO B 1 82 ? -11.773 0.222 5.805 1 91.56 82 PRO B C 1
ATOM 1269 O O . PRO B 1 82 ? -13 0.207 5.656 1 91.56 82 PRO B O 1
ATOM 1272 N N . GLY B 1 83 ? -11.141 0.204 6.98 1 88.88 83 GLY B N 1
ATOM 1273 C CA . GLY B 1 83 ? -11.914 0.167 8.211 1 88.88 83 GLY B CA 1
ATOM 1274 C C . GLY B 1 83 ? -12.336 -1.234 8.609 1 88.88 83 GLY B C 1
ATOM 1275 O O . GLY B 1 83 ? -12.867 -1.442 9.703 1 88.88 83 GLY B O 1
ATOM 1276 N N . ARG B 1 84 ? -12.273 -2.223 7.695 1 78.88 84 ARG B N 1
ATOM 1277 C CA . ARG B 1 84 ? -12.703 -3.584 7.996 1 78.88 84 ARG B CA 1
ATOM 1278 C C . ARG B 1 84 ? -11.508 -4.504 8.219 1 78.88 84 ARG B C 1
ATOM 1280 O O . ARG B 1 84 ? -11.641 -5.727 8.133 1 78.88 84 ARG B O 1
ATOM 1287 N N . ARG B 1 85 ? -10.547 -4.031 8.867 1 66.81 85 ARG B N 1
ATOM 1288 C CA . ARG B 1 85 ? -9.398 -4.906 9.086 1 66.81 85 ARG B CA 1
ATOM 1289 C C . ARG B 1 85 ? -9.828 -6.207 9.758 1 66.81 85 ARG B C 1
ATOM 1291 O O . ARG B 1 85 ? -10.531 -6.188 10.773 1 66.81 85 ARG B O 1
ATOM 1298 N N . ASP B 1 86 ? -10.383 -7.133 9.008 1 54 86 ASP B N 1
ATOM 1299 C CA . ASP B 1 86 ? -10.758 -8.367 9.695 1 54 86 ASP B CA 1
ATOM 1300 C C . ASP B 1 86 ? -9.664 -8.82 10.656 1 54 86 ASP B C 1
ATOM 1302 O O . ASP B 1 86 ? -8.484 -8.844 10.297 1 54 86 ASP B O 1
ATOM 1306 N N . ALA B 1 87 ? -9.898 -8.703 11.922 1 41.44 87 ALA B N 1
ATOM 1307 C CA . ALA B 1 87 ? -9.086 -9.32 12.969 1 41.44 87 ALA B CA 1
ATOM 1308 C C . ALA B 1 87 ? -8.516 -10.656 12.5 1 41.44 87 ALA B C 1
ATOM 1310 O O . ALA B 1 87 ? -9.172 -11.398 11.766 1 41.44 87 ALA B O 1
#

pLDDT: mean 85.86, std 21.15, range [36.38, 98.75]

Nearest PDB structures (foldseek):
  4wsz-assembly1_B  TM=9.743E-01  e=2.793E-04  unclassified
  4wsz-assembly1_A  TM=9.772E-01  e=3.300E-04  unclassified
  7ve5-assembly1_B  TM=9.628E-01  e=3.300E-04  Staphylococcus aureus
  4gvp-assembly1_A  TM=8.995E-01  e=3.688E-04  Staphylococcus aureus subsp. aureus Mu50
  5hev-assembly1_A  TM=8.821E-01  e=5.441E-04  Enterococcus faecium SD3B-2

Solvent-accessible surface area (backbone atoms only — not comparable to full-atom values): 10056 Å² total; per-residue (Å²): 134,78,75,70,71,61,76,70,72,63,74,61,68,31,77,85,50,62,86,50,50,73,66,36,47,51,50,40,51,48,41,29,70,37,49,50,58,62,56,47,11,63,73,70,73,50,51,45,69,56,42,51,50,44,50,52,51,46,27,60,76,65,71,46,90,45,70,37,36,45,26,38,49,22,36,58,45,54,74,38,52,75,83,51,76,73,129,134,77,77,72,71,62,76,70,74,65,73,63,68,31,76,83,51,62,88,49,52,74,66,36,47,51,48,42,52,50,41,30,71,37,51,50,56,63,57,47,11,62,73,69,73,51,50,44,67,56,41,50,50,42,50,53,50,44,28,60,76,63,73,47,91,46,68,37,35,44,26,38,49,22,37,57,46,54,75,39,53,74,84,53,76,75,127

Secondary structure (DSSP, 8-state):
--------------GGGTTS-HHHHHHHHHHTTT--HHHHHHHHTS-HHHHHHHHHHHHHHHT--SHHHHHHHHHHTTSS-TT----/--------------GGGTTS-HHHHHHHHHHTTT--HHHHHHHHTS-HHHHHHHHHHHHHHHT--SHHHHHHHHHHTTSS-TT----

Sequence (174 aa):
MRVLSGPRRRGSAAPELAPLTARETEILRLVGTGRSNAAIARTLFVSEATVKTHLTRLMSKLDLSSRAQAVVTAYETGLIVPGRRDAMRVLSGPRRRGSAAPELAPLTARETEILRLVGTGRSNAAIARTLFVSEATVKTHLTRLMSKLDLSSRAQAVVTAYETGLIVPGRRDA

Radius of gyration: 18.2 Å; Cα contacts (8 Å, |Δi|>4): 201; chains: 2; bounding box: 58×47×28 Å